Protein AF-A0A3D2M4Y4-F1 (afdb_monomer_lite)

Structure (mmCIF, N/CA/C/O backbone):
data_AF-A0A3D2M4Y4-F1
#
_entry.id   AF-A0A3D2M4Y4-F1
#
loop_
_atom_site.group_PDB
_atom_site.id
_atom_site.type_symbol
_atom_site.label_atom_id
_atom_site.label_alt_id
_atom_site.label_comp_id
_atom_site.label_asym_id
_atom_site.label_entity_id
_atom_site.label_seq_id
_atom_site.pdbx_PDB_ins_code
_atom_site.Cartn_x
_atom_site.Cartn_y
_atom_site.Cartn_z
_atom_site.occupancy
_atom_site.B_iso_or_equiv
_atom_site.auth_seq_id
_atom_site.auth_comp_id
_atom_site.auth_asym_id
_atom_site.auth_atom_id
_atom_site.pdbx_PDB_model_num
ATOM 1 N N . PHE A 1 1 ? -4.039 22.571 -4.254 1.00 47.84 1 PHE A N 1
ATOM 2 C CA . PHE A 1 1 ? -2.964 21.898 -5.010 1.00 47.84 1 PHE A CA 1
ATOM 3 C C . PHE A 1 1 ? -3.212 22.051 -6.502 1.00 47.84 1 PHE A C 1
ATOM 5 O O . PHE A 1 1 ? -4.366 21.945 -6.898 1.00 47.84 1 PHE A O 1
ATOM 12 N N . PRO A 1 2 ? -2.168 22.220 -7.327 1.00 66.50 2 PRO A N 1
ATOM 13 C CA . PRO A 1 2 ? -2.142 21.569 -8.628 1.00 66.50 2 PRO A CA 1
ATOM 14 C C . PRO A 1 2 ? -1.008 20.537 -8.677 1.00 66.50 2 PRO A C 1
ATOM 16 O O . PRO A 1 2 ? 0.121 20.818 -8.269 1.00 66.50 2 PRO A O 1
ATOM 19 N N . GLN A 1 3 ? -1.331 19.339 -9.163 1.00 65.44 3 GLN A N 1
ATOM 20 C CA . GLN A 1 3 ? -0.367 18.282 -9.473 1.00 65.44 3 GLN A CA 1
ATOM 21 C C . GLN A 1 3 ? 0.754 18.773 -10.415 1.00 65.44 3 GLN A C 1
ATOM 23 O O . GLN A 1 3 ? 0.493 19.547 -11.336 1.00 65.44 3 GLN A O 1
ATOM 28 N N . GLY A 1 4 ? 1.993 18.312 -10.189 1.00 64.81 4 GLY A N 1
ATOM 29 C CA . GLY A 1 4 ? 3.113 18.453 -11.136 1.00 64.81 4 GLY A CA 1
ATOM 30 C C . GLY A 1 4 ? 4.109 19.598 -10.903 1.00 64.81 4 GLY A C 1
ATOM 31 O O . GLY A 1 4 ? 4.993 19.789 -11.730 1.00 64.81 4 GLY A O 1
ATOM 32 N N . LYS A 1 5 ? 4.000 20.372 -9.811 1.00 68.38 5 LYS A N 1
ATOM 33 C CA . LYS A 1 5 ? 4.982 21.437 -9.503 1.00 68.38 5 LYS A CA 1
ATOM 34 C C . LYS A 1 5 ? 6.181 20.993 -8.666 1.00 68.38 5 LYS A C 1
ATOM 36 O O . LYS A 1 5 ? 7.191 21.690 -8.672 1.00 68.38 5 LYS A O 1
ATOM 41 N N . LEU A 1 6 ? 6.064 19.892 -7.928 1.00 75.25 6 LEU A N 1
ATOM 42 C CA . LEU A 1 6 ? 7.163 19.360 -7.129 1.00 75.25 6 LEU A CA 1
ATOM 43 C C . LEU A 1 6 ? 7.896 18.282 -7.935 1.00 75.25 6 LEU A C 1
ATOM 45 O O . LEU A 1 6 ? 7.218 17.462 -8.563 1.00 75.25 6 LEU A O 1
ATOM 49 N N . PRO A 1 7 ? 9.242 18.283 -7.947 1.00 78.88 7 PRO A N 1
ATOM 50 C CA . PRO A 1 7 ? 9.997 17.163 -8.491 1.00 78.88 7 PRO A CA 1
ATOM 51 C C . PRO A 1 7 ? 9.632 15.885 -7.726 1.00 78.88 7 PRO A C 1
ATOM 53 O O . PRO A 1 7 ? 9.298 15.942 -6.541 1.00 78.88 7 PRO A O 1
ATOM 56 N N . GLY A 1 8 ? 9.670 14.742 -8.411 1.00 79.25 8 GLY A N 1
ATOM 57 C CA . GLY A 1 8 ? 9.507 13.450 -7.749 1.00 79.25 8 GLY A CA 1
ATOM 58 C C . GLY A 1 8 ? 10.608 13.225 -6.713 1.00 79.25 8 GLY A C 1
ATOM 59 O O . GLY A 1 8 ? 11.715 13.745 -6.860 1.00 79.25 8 GLY A O 1
ATOM 60 N N . GLU A 1 9 ? 10.305 12.449 -5.677 1.00 84.00 9 GLU A N 1
ATOM 61 C CA . GLU A 1 9 ? 11.300 12.055 -4.681 1.00 84.00 9 GLU A CA 1
ATOM 62 C C . GLU A 1 9 ? 12.413 11.236 -5.356 1.00 84.00 9 GLU A C 1
ATOM 64 O O . GLU A 1 9 ? 12.106 10.190 -5.938 1.00 84.00 9 GLU A O 1
ATOM 69 N N . PRO A 1 10 ? 13.693 11.664 -5.299 1.00 85.44 10 PRO A N 1
ATOM 70 C CA . PRO A 1 10 ? 14.777 11.021 -6.045 1.00 85.44 10 PRO A CA 1
ATOM 71 C C . PRO A 1 10 ? 14.907 9.522 -5.769 1.00 85.44 10 PRO A C 1
ATOM 73 O O . PRO A 1 10 ? 15.191 8.762 -6.683 1.00 85.44 10 PRO A O 1
ATOM 76 N N . GLN A 1 11 ? 14.625 9.102 -4.532 1.00 83.81 11 GLN A N 1
ATOM 77 C CA . GLN A 1 11 ? 14.647 7.701 -4.096 1.00 83.81 11 GLN A CA 1
ATOM 78 C C . GLN A 1 11 ? 13.639 6.792 -4.819 1.00 83.81 11 GLN A C 1
ATOM 80 O O . GLN A 1 11 ? 13.804 5.579 -4.815 1.00 83.81 11 GLN A O 1
ATOM 85 N N . PHE A 1 12 ? 12.590 7.352 -5.429 1.00 84.81 12 PHE A N 1
ATOM 86 C CA . PHE A 1 12 ? 11.542 6.584 -6.112 1.00 84.81 12 PHE A CA 1
ATOM 87 C C . PHE A 1 12 ? 11.399 6.953 -7.591 1.00 84.81 12 PHE A C 1
ATOM 89 O O . PHE A 1 12 ? 10.642 6.313 -8.316 1.00 84.81 12 PHE A O 1
ATOM 96 N N . ALA A 1 13 ? 12.101 7.991 -8.049 1.00 88.25 13 ALA A N 1
ATOM 97 C CA . ALA A 1 13 ? 11.913 8.566 -9.376 1.00 88.25 13 ALA A CA 1
ATOM 98 C C . ALA A 1 13 ? 12.389 7.647 -10.515 1.00 88.25 13 ALA A C 1
ATOM 100 O O . ALA A 1 13 ? 11.926 7.796 -11.645 1.00 88.25 13 ALA A O 1
ATOM 101 N N . ASN A 1 14 ? 13.300 6.716 -10.222 1.00 89.81 14 ASN A N 1
ATOM 102 C CA . ASN A 1 14 ? 13.955 5.855 -11.205 1.00 89.81 14 ASN A CA 1
ATOM 103 C C . ASN A 1 14 ? 13.904 4.358 -10.844 1.00 89.81 14 ASN A C 1
ATOM 105 O O . ASN A 1 14 ? 14.696 3.568 -11.360 1.00 89.81 14 ASN A O 1
ATOM 109 N N . VAL A 1 15 ? 12.977 3.964 -9.967 1.00 92.00 15 VAL A N 1
ATOM 110 C CA . VAL A 1 15 ? 12.813 2.574 -9.527 1.00 92.00 15 VAL A CA 1
ATOM 111 C C . VAL A 1 15 ? 11.576 1.967 -10.183 1.00 92.00 15 VAL A C 1
ATOM 113 O O . VAL A 1 15 ? 10.474 2.505 -10.077 1.00 92.00 15 VAL A O 1
ATOM 116 N N . TYR A 1 16 ? 11.746 0.828 -10.847 1.00 91.31 16 TYR A N 1
ATOM 117 C CA . TYR A 1 16 ? 10.656 0.022 -11.380 1.00 91.31 16 TYR A CA 1
ATOM 118 C C . TYR A 1 16 ? 10.418 -1.188 -10.476 1.00 91.31 16 TYR A C 1
ATOM 120 O O . TYR A 1 16 ? 11.260 -2.083 -10.391 1.00 91.31 16 TYR A O 1
ATOM 128 N N . TYR A 1 17 ? 9.255 -1.231 -9.829 1.00 91.06 17 TYR A N 1
ATOM 129 C CA . TYR A 1 17 ? 8.833 -2.354 -8.995 1.00 91.06 17 TYR A CA 1
ATOM 130 C C . TYR A 1 17 ? 8.028 -3.352 -9.823 1.00 91.06 17 TYR A C 1
ATOM 132 O O . TYR A 1 17 ? 6.967 -3.017 -10.357 1.00 91.06 17 TYR A O 1
ATOM 140 N N . ASN A 1 18 ? 8.514 -4.586 -9.917 1.00 90.94 18 ASN A N 1
ATOM 141 C CA . ASN A 1 18 ? 7.793 -5.641 -10.604 1.00 90.94 18 ASN A CA 1
ATOM 142 C C . ASN A 1 18 ? 6.663 -6.184 -9.725 1.00 90.94 18 ASN A C 1
ATOM 144 O O . ASN A 1 18 ? 6.877 -6.984 -8.819 1.00 90.94 18 ASN A O 1
ATOM 148 N N . LEU A 1 19 ? 5.443 -5.729 -9.996 1.00 87.56 19 LEU A N 1
ATOM 149 C CA . LEU A 1 19 ? 4.227 -6.227 -9.346 1.00 87.56 19 LEU A CA 1
ATOM 150 C C . LEU A 1 19 ? 3.516 -7.309 -10.174 1.00 87.56 19 LEU A C 1
ATOM 152 O O . LEU A 1 19 ? 2.450 -7.780 -9.780 1.00 87.56 19 LEU A O 1
ATOM 156 N N . SER A 1 20 ? 4.080 -7.686 -11.324 1.00 84.00 20 SER A N 1
ATOM 157 C CA . SER A 1 20 ? 3.562 -8.766 -12.164 1.00 84.00 20 SER A CA 1
ATOM 158 C C . SER A 1 20 ? 4.259 -10.079 -11.812 1.00 84.00 20 SER A C 1
ATOM 160 O O . SER A 1 20 ? 5.431 -10.090 -11.455 1.00 84.00 20 SER A O 1
ATOM 162 N N . GLN A 1 21 ? 3.537 -11.197 -11.902 1.00 82.00 21 GLN A N 1
ATOM 163 C CA . GLN A 1 21 ? 4.104 -12.536 -11.725 1.00 82.00 21 GLN A CA 1
ATOM 164 C C . GLN A 1 21 ? 3.521 -13.484 -12.776 1.00 82.00 21 GLN A C 1
ATOM 166 O O . GLN A 1 21 ? 2.306 -13.518 -12.971 1.00 82.00 21 GLN A O 1
ATOM 171 N N . GLY A 1 22 ? 4.381 -14.278 -13.420 1.00 80.38 22 GLY A N 1
ATOM 172 C CA . GLY A 1 22 ? 3.979 -15.316 -14.374 1.00 80.38 22 GLY A CA 1
ATOM 173 C C . GLY A 1 22 ? 4.193 -14.949 -15.845 1.00 80.38 22 GLY A C 1
ATOM 174 O O . GLY A 1 22 ? 5.024 -14.112 -16.189 1.00 80.38 22 GLY A O 1
ATOM 175 N N . GLU A 1 23 ? 3.479 -15.644 -16.732 1.00 83.12 23 GLU A N 1
ATOM 176 C CA . GLU A 1 23 ? 3.628 -15.483 -18.181 1.00 83.12 23 GLU A CA 1
ATOM 177 C C . GLU A 1 23 ? 3.259 -14.057 -18.620 1.00 83.12 23 GLU A C 1
ATOM 179 O O . GLU A 1 23 ? 2.172 -13.565 -18.321 1.00 83.12 23 GLU A O 1
ATOM 184 N N . GLY A 1 24 ? 4.175 -13.393 -19.330 1.00 81.94 24 GLY A N 1
ATOM 185 C CA . GLY A 1 24 ? 4.025 -11.992 -19.734 1.00 81.94 24 GLY A CA 1
ATOM 186 C C . GLY A 1 24 ? 4.796 -10.987 -18.873 1.00 81.94 24 GLY A C 1
ATOM 187 O O . GLY A 1 24 ? 4.732 -9.792 -19.161 1.00 81.94 24 GLY A O 1
ATOM 188 N N . ASP A 1 25 ? 5.560 -11.442 -17.876 1.00 89.50 25 ASP A N 1
ATOM 189 C CA . ASP A 1 25 ? 6.572 -10.611 -17.218 1.00 89.50 25 ASP A CA 1
ATOM 190 C C . ASP A 1 25 ? 7.737 -10.326 -18.186 1.00 89.50 25 ASP A C 1
ATOM 192 O O . ASP A 1 25 ? 8.498 -11.221 -18.563 1.00 89.50 25 ASP A O 1
ATOM 196 N N . LEU A 1 26 ? 7.820 -9.082 -18.671 1.00 89.44 26 LEU A N 1
ATOM 19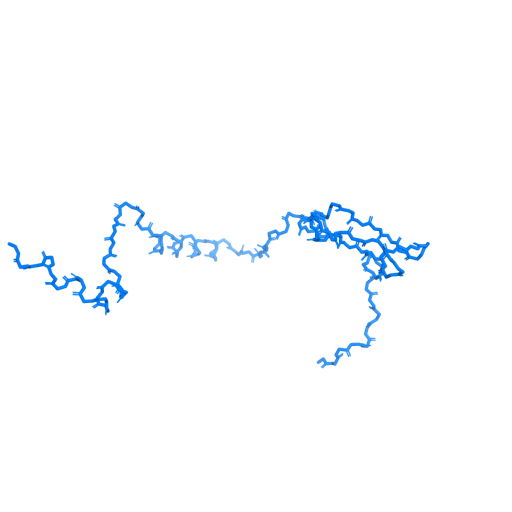7 C CA . LEU A 1 26 ? 8.700 -8.684 -19.769 1.00 89.44 26 LEU A CA 1
ATOM 198 C C . LEU A 1 26 ? 9.572 -7.478 -19.407 1.00 89.44 26 LEU A C 1
ATOM 200 O O . LEU A 1 26 ? 9.153 -6.517 -18.755 1.00 89.44 26 LEU A O 1
ATOM 204 N N . ARG A 1 27 ? 10.802 -7.500 -19.929 1.00 91.50 27 ARG A N 1
ATOM 205 C CA . ARG A 1 27 ? 11.767 -6.398 -19.841 1.00 91.50 27 ARG A CA 1
ATOM 206 C C . ARG A 1 27 ? 11.766 -5.573 -21.128 1.00 91.50 27 ARG A C 1
ATOM 208 O O . ARG A 1 27 ? 11.655 -6.125 -22.221 1.00 91.50 27 ARG A O 1
ATOM 215 N N . GLY A 1 28 ? 11.897 -4.256 -20.998 1.00 89.62 28 GLY A N 1
ATOM 216 C CA . GLY A 1 28 ? 11.885 -3.310 -22.107 1.00 89.62 28 GLY A CA 1
ATOM 217 C C . GLY A 1 28 ? 12.403 -1.920 -21.715 1.00 89.62 28 GLY A C 1
ATOM 218 O O . GLY A 1 28 ? 12.761 -1.695 -20.560 1.00 89.62 28 GLY A O 1
ATOM 219 N N . PRO A 1 29 ? 12.418 -0.959 -22.655 1.00 89.38 29 PRO A N 1
ATOM 220 C CA . PRO A 1 29 ? 13.050 0.356 -22.466 1.00 89.38 29 PRO A CA 1
ATOM 221 C C . PRO A 1 29 ? 12.504 1.197 -21.299 1.00 89.38 29 PRO A C 1
ATOM 223 O O . PRO A 1 29 ? 13.113 2.184 -20.907 1.00 89.38 29 PRO A O 1
ATOM 226 N N . TRP A 1 30 ? 11.339 0.836 -20.761 1.00 86.44 30 TRP A N 1
ATOM 227 C CA . TRP A 1 30 ? 10.677 1.528 -19.653 1.00 86.44 30 TRP A CA 1
ATOM 228 C C . TRP A 1 30 ? 10.940 0.896 -18.272 1.00 86.44 30 TRP A C 1
ATOM 230 O O . TRP A 1 30 ? 10.465 1.427 -17.274 1.00 86.44 30 TRP A O 1
ATOM 240 N N . ASN A 1 31 ? 11.633 -0.249 -18.199 1.00 89.31 31 ASN A N 1
ATOM 241 C CA . ASN A 1 31 ? 11.980 -0.941 -16.944 1.00 89.31 31 ASN A CA 1
ATOM 242 C C . ASN A 1 31 ? 13.394 -1.568 -16.966 1.00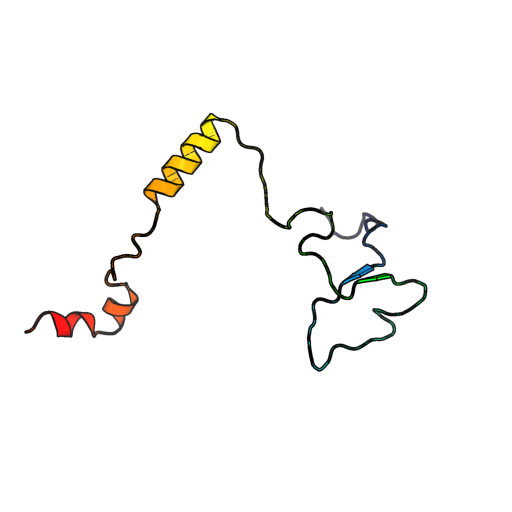 89.31 31 ASN A C 1
ATOM 244 O O . ASN A 1 31 ? 13.736 -2.440 -16.157 1.00 89.31 31 ASN A O 1
ATOM 248 N N . GLN A 1 32 ? 14.212 -1.172 -17.941 1.00 90.12 32 GLN A N 1
ATOM 249 C CA . GLN A 1 32 ? 15.561 -1.673 -18.167 1.00 90.12 32 GLN A CA 1
ATOM 250 C C . GLN A 1 32 ? 16.423 -0.565 -18.777 1.00 90.12 32 GLN A C 1
ATOM 252 O O . GLN A 1 32 ? 15.997 0.100 -19.715 1.00 90.12 32 GLN A O 1
ATOM 257 N N . GLY A 1 33 ? 17.636 -0.386 -18.256 1.00 90.50 33 GLY A N 1
ATOM 258 C CA . GLY A 1 33 ? 18.583 0.639 -18.699 1.00 90.50 33 GLY A CA 1
ATOM 259 C C . GLY A 1 33 ? 19.447 1.138 -17.536 1.00 90.50 33 GLY A C 1
ATOM 260 O O . GLY A 1 33 ? 19.100 0.874 -16.385 1.00 90.50 33 GLY A O 1
ATOM 261 N N . PRO A 1 34 ? 20.575 1.819 -17.804 1.00 88.38 34 PRO A N 1
ATOM 262 C CA . PRO A 1 34 ? 21.442 2.387 -16.764 1.00 88.38 34 PRO A CA 1
ATOM 263 C C . PRO A 1 34 ? 20.750 3.447 -15.893 1.00 88.38 34 PRO A C 1
ATOM 265 O O . PRO A 1 34 ? 21.206 3.724 -14.788 1.00 88.38 34 PRO A O 1
ATOM 268 N N . GLU A 1 35 ? 19.666 4.041 -16.380 1.00 88.75 35 GLU A N 1
ATOM 269 C CA . GLU A 1 35 ? 18.831 4.987 -15.651 1.00 88.75 35 GLU A CA 1
ATOM 270 C C . GLU A 1 35 ? 17.833 4.317 -14.693 1.00 88.75 35 GLU A C 1
ATOM 272 O O . GLU A 1 35 ? 17.278 5.011 -13.848 1.00 88.75 35 GLU A O 1
ATOM 277 N N . TRP A 1 36 ? 17.619 2.997 -14.783 1.00 91.62 36 TRP A N 1
ATOM 278 C CA . TRP A 1 36 ? 16.585 2.280 -14.032 1.00 91.62 36 TRP A CA 1
ATOM 279 C C . TRP A 1 36 ? 17.161 1.346 -12.967 1.00 91.62 36 TRP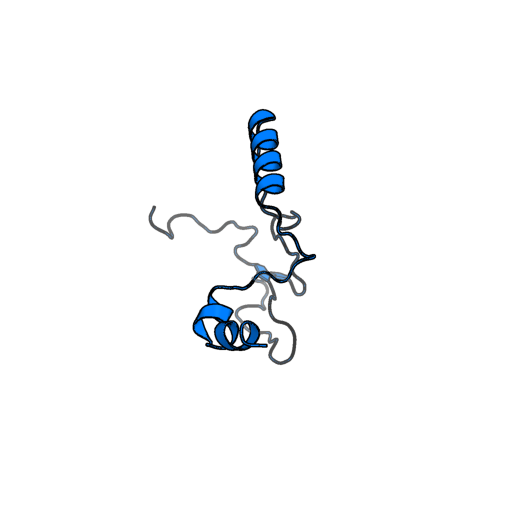 A C 1
ATOM 281 O O . TRP A 1 36 ? 18.001 0.492 -13.252 1.00 91.62 36 TRP A O 1
ATOM 291 N N . GLU A 1 37 ? 16.610 1.421 -11.759 1.00 92.75 37 GLU A N 1
ATOM 292 C CA . GLU A 1 37 ? 16.718 0.360 -10.760 1.00 92.75 37 GLU A CA 1
ATOM 293 C C . GLU A 1 37 ? 15.510 -0.575 -10.891 1.00 92.75 37 GLU A C 1
ATOM 295 O O . GLU A 1 37 ? 14.366 -0.127 -10.868 1.00 92.75 37 GLU A O 1
ATOM 300 N N . PHE A 1 38 ? 15.744 -1.876 -11.057 1.00 92.19 38 PHE A N 1
ATOM 301 C CA . PHE A 1 38 ? 14.670 -2.860 -11.205 1.00 92.19 38 PHE A CA 1
ATOM 302 C C . PHE A 1 38 ? 14.549 -3.708 -9.942 1.00 92.19 38 PHE A C 1
ATOM 304 O O . PHE A 1 38 ? 15.463 -4.464 -9.610 1.00 92.19 38 PHE A O 1
ATOM 311 N N . VAL A 1 39 ? 13.402 -3.616 -9.276 1.00 91.69 39 VAL A N 1
ATOM 312 C CA . VAL A 1 39 ? 13.083 -4.396 -8.081 1.00 91.69 39 VAL A CA 1
ATOM 313 C C . VAL A 1 39 ? 12.167 -5.542 -8.490 1.00 91.69 39 VAL A C 1
ATOM 315 O O . VAL A 1 39 ? 10.962 -5.367 -8.654 1.00 91.69 39 VAL A O 1
ATOM 318 N N . GLU A 1 40 ? 12.757 -6.722 -8.670 1.00 90.56 40 GLU A N 1
ATOM 319 C CA . GLU A 1 40 ? 12.045 -7.930 -9.106 1.00 90.56 40 GLU A CA 1
ATOM 320 C C . GLU A 1 40 ? 11.058 -8.444 -8.054 1.00 90.56 40 GLU A C 1
ATOM 322 O O . GLU A 1 40 ? 9.982 -8.926 -8.389 1.00 90.56 40 GLU A O 1
ATOM 327 N N . THR A 1 41 ? 11.416 -8.341 -6.774 1.00 88.12 41 THR A N 1
ATOM 328 C CA . THR A 1 41 ? 10.593 -8.824 -5.660 1.00 88.12 41 THR A CA 1
ATOM 329 C C . THR A 1 41 ? 10.344 -7.678 -4.683 1.00 88.12 41 THR A C 1
ATOM 331 O O . THR A 1 41 ? 11.071 -7.537 -3.696 1.00 88.12 41 THR A O 1
ATOM 334 N N . PRO A 1 42 ? 9.374 -6.797 -4.975 1.00 85.25 42 PRO A N 1
ATOM 335 C CA . PRO A 1 42 ? 9.092 -5.649 -4.128 1.00 85.25 42 PRO A CA 1
ATOM 336 C C . PRO A 1 42 ? 8.595 -6.085 -2.750 1.00 85.25 42 PRO A C 1
ATOM 338 O O . PRO A 1 42 ? 7.776 -6.995 -2.621 1.00 85.25 42 PRO A O 1
ATOM 341 N N . GLN A 1 43 ? 9.082 -5.399 -1.718 1.00 81.00 43 GLN A N 1
ATOM 342 C CA . GLN A 1 43 ? 8.524 -5.514 -0.375 1.00 81.00 43 GLN A CA 1
ATOM 343 C C . GLN A 1 43 ? 7.153 -4.814 -0.318 1.00 81.00 43 GLN A C 1
ATOM 345 O O . GLN A 1 43 ? 6.931 -3.864 -1.074 1.00 81.00 43 GLN A O 1
ATOM 350 N N . PRO A 1 44 ? 6.240 -5.234 0.580 1.00 72.31 44 PRO A N 1
ATOM 351 C CA . PRO A 1 44 ? 4.905 -4.640 0.711 1.00 72.31 44 PRO A CA 1
ATOM 352 C C . PRO A 1 44 ? 4.912 -3.122 0.942 1.00 72.31 44 PRO A C 1
ATOM 354 O O . PRO A 1 44 ? 3.963 -2.445 0.552 1.00 72.31 44 PRO A O 1
ATOM 357 N N . ALA A 1 45 ? 5.984 -2.590 1.542 1.00 79.75 45 ALA A N 1
ATOM 358 C CA . ALA A 1 45 ? 6.205 -1.163 1.737 1.00 79.75 45 ALA A CA 1
ATOM 359 C C . ALA A 1 45 ? 7.576 -0.744 1.191 1.00 79.75 45 ALA A C 1
ATOM 361 O O . ALA A 1 45 ? 8.615 -1.277 1.584 1.00 79.75 45 ALA A O 1
ATOM 362 N N . VAL A 1 46 ? 7.577 0.238 0.289 1.00 73.88 46 VAL A N 1
ATOM 363 C CA . VAL A 1 46 ? 8.797 0.777 -0.344 1.00 73.88 46 VAL A CA 1
ATOM 364 C C . VAL A 1 46 ? 9.584 1.718 0.574 1.00 73.88 46 VAL A C 1
ATOM 366 O O . VAL A 1 46 ? 10.717 2.075 0.272 1.00 73.88 46 VAL A O 1
ATOM 369 N N . ASP A 1 47 ? 8.991 2.112 1.700 1.00 74.38 47 ASP A N 1
ATOM 370 C CA . ASP A 1 47 ? 9.585 2.957 2.740 1.00 74.38 47 ASP A CA 1
ATOM 371 C C . ASP A 1 47 ? 10.263 2.149 3.865 1.00 74.38 47 ASP A C 1
ATOM 373 O O . ASP A 1 47 ? 10.758 2.728 4.831 1.00 74.38 47 ASP A O 1
ATOM 377 N N . GLY A 1 48 ? 10.307 0.816 3.744 1.00 76.38 48 GLY A N 1
ATOM 378 C CA . GLY A 1 48 ? 10.902 -0.079 4.739 1.00 76.38 48 GLY A CA 1
ATOM 379 C C . GLY A 1 48 ? 9.984 -0.432 5.916 1.00 76.38 48 GLY A C 1
ATOM 380 O O . GLY A 1 48 ? 10.438 -1.098 6.848 1.00 76.38 48 GLY A O 1
ATOM 381 N N . GLY A 1 49 ? 8.716 -0.009 5.888 1.00 79.31 49 GLY A N 1
ATOM 382 C CA . GLY A 1 49 ? 7.685 -0.466 6.820 1.00 79.31 49 GLY A CA 1
ATOM 383 C C . GLY A 1 49 ? 7.144 -1.866 6.495 1.00 79.31 49 GLY A C 1
ATOM 384 O O . GLY A 1 49 ? 7.549 -2.519 5.536 1.00 79.31 49 GLY A O 1
ATOM 385 N N . ASP A 1 50 ? 6.177 -2.331 7.287 1.00 83.62 50 ASP A N 1
ATOM 386 C CA . ASP A 1 50 ? 5.455 -3.592 7.040 1.00 83.62 50 ASP A CA 1
ATOM 387 C C . ASP A 1 50 ? 4.268 -3.435 6.069 1.00 83.62 50 ASP A C 1
ATOM 389 O O . ASP A 1 50 ? 3.589 -4.405 5.733 1.00 83.62 50 ASP A O 1
ATOM 393 N N . GLY A 1 51 ? 4.019 -2.207 5.610 1.00 80.44 51 GLY A N 1
ATOM 394 C CA . GLY A 1 51 ? 2.929 -1.864 4.700 1.00 80.44 51 GLY A CA 1
ATOM 395 C C . GLY A 1 51 ? 1.581 -1.741 5.403 1.00 80.44 51 GLY A C 1
ATOM 396 O O . GLY A 1 51 ? 0.562 -1.535 4.741 1.00 80.44 51 GLY A O 1
ATOM 397 N N . THR A 1 52 ? 1.549 -1.848 6.735 1.00 84.88 52 THR A N 1
ATOM 398 C CA . THR A 1 52 ? 0.328 -1.656 7.507 1.00 84.88 52 THR A CA 1
ATOM 399 C C . THR A 1 52 ? 0.109 -0.168 7.791 1.00 84.88 52 THR A C 1
ATOM 401 O O . THR A 1 52 ? 1.026 0.542 8.215 1.00 84.88 52 THR A O 1
ATOM 404 N N . PRO A 1 53 ? -1.107 0.356 7.560 1.00 81.81 53 PRO A N 1
ATOM 405 C CA . PRO A 1 53 ? -1.419 1.720 7.949 1.00 81.81 53 PRO A CA 1
ATOM 406 C C . PRO A 1 53 ? -1.435 1.816 9.478 1.00 81.81 53 PRO A C 1
ATOM 408 O O . PRO A 1 53 ? -2.141 1.061 10.149 1.00 81.81 53 PRO A O 1
ATOM 411 N N . SER A 1 54 ? -0.698 2.778 10.029 1.00 84.56 54 SER A N 1
ATOM 412 C CA . SER A 1 54 ? -0.679 3.066 11.462 1.00 84.56 54 SER A CA 1
ATOM 413 C C . SER A 1 54 ? -1.060 4.521 11.742 1.00 84.56 54 SER A C 1
ATOM 415 O O . SER A 1 54 ? -0.930 5.400 10.889 1.00 84.56 54 SER A O 1
ATOM 417 N N . VAL A 1 55 ? -1.599 4.764 12.938 1.00 90.62 55 VAL A N 1
ATOM 418 C CA . VAL A 1 55 ? -1.964 6.096 13.434 1.00 90.62 55 VAL A CA 1
ATOM 419 C C . VAL A 1 55 ? -1.621 6.195 14.915 1.00 90.62 55 VAL A C 1
ATOM 421 O O . VAL A 1 55 ? -1.784 5.225 15.659 1.00 90.62 55 VAL A O 1
ATOM 424 N N . ASP A 1 56 ? -1.200 7.375 15.356 1.00 94.25 56 ASP A N 1
ATOM 425 C CA . ASP A 1 56 ? -0.986 7.641 16.775 1.00 94.25 56 ASP A CA 1
ATOM 426 C C . ASP A 1 56 ? -2.326 7.858 17.484 1.00 94.25 56 ASP A C 1
AT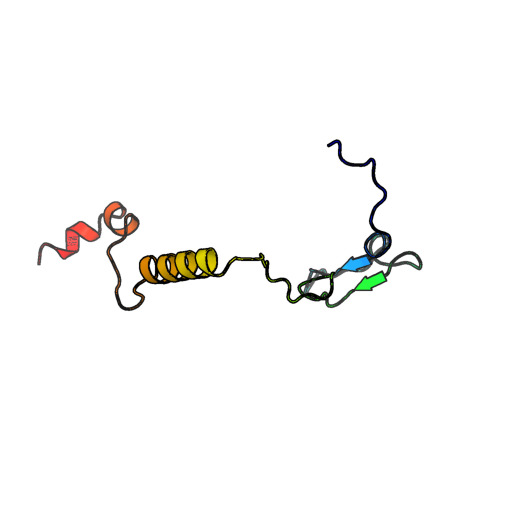OM 428 O O . ASP A 1 56 ? -3.107 8.745 17.130 1.00 94.25 56 ASP A O 1
ATOM 432 N N . LEU A 1 57 ? -2.590 7.050 18.513 1.00 95.69 57 LEU A N 1
ATOM 433 C CA . LEU A 1 57 ? -3.782 7.158 19.352 1.00 95.69 57 LEU A CA 1
ATOM 434 C C . LEU A 1 57 ? -3.397 7.506 20.787 1.00 95.69 57 LEU A C 1
ATOM 436 O O . LEU A 1 57 ? -2.475 6.929 21.367 1.00 95.69 57 LEU A O 1
ATOM 440 N N . SER A 1 58 ? -4.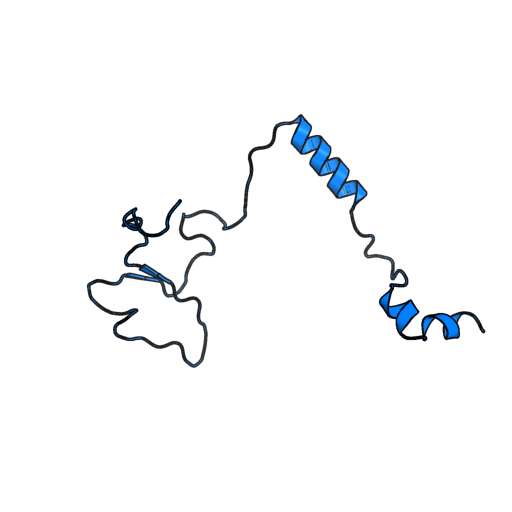166 8.399 21.406 1.00 97.75 58 SER A N 1
ATOM 441 C CA . SER A 1 58 ? -4.116 8.575 22.855 1.00 97.75 58 SER A CA 1
ATOM 442 C C . SER A 1 58 ? -4.667 7.336 23.575 1.00 97.75 58 SER A C 1
ATOM 444 O O . SER A 1 58 ? -5.425 6.542 23.010 1.00 97.75 58 SER A O 1
ATOM 446 N N . LYS A 1 59 ? -4.343 7.191 24.867 1.00 97.50 59 LYS A N 1
ATOM 447 C CA . LYS A 1 59 ? -4.857 6.089 25.703 1.00 97.50 59 LYS A CA 1
ATOM 448 C C . LYS A 1 59 ? -6.390 6.031 25.716 1.00 97.50 59 LYS A C 1
ATOM 450 O O . LYS A 1 59 ? -6.966 4.945 25.665 1.00 97.50 59 LYS A O 1
ATOM 455 N N . ASP A 1 60 ? -7.044 7.191 25.739 1.00 97.75 60 ASP A N 1
ATOM 456 C CA . ASP A 1 60 ? -8.506 7.277 25.744 1.00 97.75 60 ASP A CA 1
ATOM 457 C C . ASP A 1 60 ? -9.099 6.856 24.394 1.00 97.75 60 ASP A C 1
ATOM 459 O O . ASP A 1 60 ? -10.068 6.095 24.355 1.00 97.75 60 ASP A O 1
ATOM 463 N N . GLN A 1 61 ? -8.485 7.269 23.280 1.00 97.81 61 GLN A N 1
ATOM 464 C CA . GLN A 1 61 ? -8.908 6.858 21.937 1.00 97.81 61 GLN A CA 1
ATOM 465 C C . GLN A 1 61 ? -8.743 5.351 21.730 1.00 97.81 61 GLN A C 1
ATOM 467 O O . GLN A 1 61 ? -9.652 4.697 21.219 1.00 97.81 61 GLN A O 1
ATOM 472 N N . GLN A 1 62 ? -7.620 4.784 22.178 1.00 97.19 62 GLN A N 1
ATOM 473 C CA . GLN A 1 62 ? -7.374 3.348 22.083 1.00 97.19 62 GLN A CA 1
ATOM 474 C C . GLN A 1 62 ? -8.425 2.542 22.861 1.00 97.19 62 GLN A C 1
ATOM 476 O O . GLN A 1 62 ? -8.921 1.531 22.362 1.00 97.19 62 GLN A O 1
ATOM 481 N N . LYS A 1 63 ? -8.833 3.018 24.045 1.00 97.62 63 LYS A N 1
ATOM 482 C CA . LYS A 1 63 ? -9.891 2.385 24.844 1.00 97.62 63 LYS A CA 1
ATOM 483 C C . LYS A 1 63 ? -11.245 2.406 24.132 1.00 97.62 63 LYS A C 1
ATOM 485 O O . LYS A 1 63 ? -11.925 1.381 24.092 1.00 97.62 63 LYS A O 1
ATOM 490 N N . VAL A 1 64 ? -11.628 3.544 23.552 1.00 97.75 64 VAL A N 1
ATOM 491 C CA . VAL A 1 64 ? -12.878 3.663 22.779 1.00 97.75 64 VAL A CA 1
ATOM 492 C C . VAL A 1 64 ? -12.850 2.743 21.556 1.00 97.75 64 VAL A C 1
ATOM 494 O O . VAL A 1 64 ? -13.831 2.047 21.291 1.00 97.75 64 VAL A O 1
ATOM 497 N N . LEU A 1 65 ? -11.719 2.680 20.848 1.00 96.44 65 LEU A N 1
ATOM 498 C CA . LEU A 1 65 ? -11.551 1.814 19.681 1.00 96.44 65 LEU A CA 1
ATOM 499 C C . LEU A 1 65 ? -11.704 0.329 20.045 1.00 96.44 65 LEU A C 1
ATOM 501 O O . LEU A 1 65 ? -12.427 -0.397 19.365 1.00 96.44 65 LEU A O 1
ATOM 505 N N . GLN A 1 66 ? -11.092 -0.116 21.145 1.00 97.31 66 GLN A N 1
ATOM 506 C CA . GLN A 1 66 ? -11.223 -1.495 21.631 1.00 97.31 66 GLN A CA 1
ATOM 507 C C . GLN A 1 66 ? -12.670 -1.838 22.006 1.00 97.31 66 GLN A C 1
ATOM 509 O O . GLN A 1 66 ? -13.168 -2.902 21.643 1.00 97.31 66 GLN A O 1
ATOM 514 N N . GLN A 1 67 ? -13.377 -0.928 22.682 1.00 97.88 67 GLN A N 1
ATOM 515 C CA . GLN A 1 67 ? -14.792 -1.122 23.011 1.00 97.88 67 GLN A CA 1
ATOM 516 C C . GLN A 1 67 ? -15.663 -1.216 21.755 1.00 97.88 67 GLN A C 1
ATOM 518 O O . GLN A 1 67 ? -16.564 -2.052 21.686 1.00 97.88 67 GLN A O 1
ATOM 523 N N . MET A 1 68 ? -15.387 -0.386 20.746 1.00 97.56 68 MET A N 1
ATOM 524 C CA . MET A 1 68 ? -16.078 -0.450 19.462 1.00 97.56 68 MET A CA 1
ATOM 525 C C . MET A 1 68 ? -15.817 -1.779 18.748 1.00 97.56 68 MET A C 1
ATOM 527 O O . MET A 1 68 ? -16.765 -2.375 18.239 1.00 97.56 68 MET A O 1
ATOM 531 N N . ALA A 1 69 ? -14.570 -2.258 18.744 1.00 96.88 69 ALA A N 1
ATOM 532 C CA . ALA A 1 69 ? -14.203 -3.533 18.135 1.00 96.88 69 ALA A CA 1
ATOM 533 C C . ALA A 1 69 ? -14.960 -4.700 18.783 1.00 96.88 69 ALA A C 1
ATOM 535 O O . ALA A 1 69 ? -15.607 -5.467 18.079 1.00 96.88 69 ALA A O 1
ATOM 536 N N . VAL A 1 70 ? -14.987 -4.773 20.119 1.00 96.69 70 VAL A N 1
ATOM 537 C CA . VAL A 1 70 ? -15.754 -5.801 20.848 1.00 96.69 70 VAL A CA 1
ATOM 538 C C . VAL A 1 70 ? -17.248 -5.705 20.530 1.00 96.69 70 VAL A C 1
ATOM 540 O O . VAL A 1 70 ? -17.890 -6.712 20.255 1.00 96.69 70 VAL A O 1
ATOM 543 N N . ARG A 1 71 ? -17.810 -4.490 20.510 1.00 96.94 71 ARG A N 1
ATOM 544 C CA . ARG A 1 71 ? -19.238 -4.272 20.224 1.00 96.94 71 ARG A CA 1
ATOM 545 C C . ARG A 1 71 ? -19.642 -4.686 18.804 1.00 96.94 71 ARG A C 1
ATOM 547 O O . ARG A 1 71 ? -20.812 -4.968 18.574 1.00 96.94 71 ARG A O 1
ATOM 554 N N . THR A 1 72 ? -18.711 -4.650 17.856 1.00 95.31 72 THR A N 1
ATOM 555 C CA . THR A 1 72 ? -18.963 -4.915 16.427 1.00 95.31 72 THR A CA 1
ATOM 556 C C . THR A 1 72 ? -18.409 -6.255 15.963 1.00 95.31 72 THR A C 1
ATOM 558 O O . THR A 1 72 ? -18.483 -6.576 14.777 1.00 95.31 72 THR A O 1
ATOM 561 N N . GLN A 1 73 ? -17.874 -7.048 16.889 1.00 96.00 73 GLN A N 1
ATOM 562 C CA . GLN A 1 73 ? -17.343 -8.358 16.575 1.00 96.00 73 GLN A CA 1
ATOM 563 C C . GLN A 1 73 ? -18.461 -9.253 16.036 1.00 96.00 73 GLN A C 1
ATOM 565 O O . GLN A 1 73 ? -19.532 -9.369 16.629 1.00 96.00 73 GLN A O 1
ATOM 570 N N . SER A 1 74 ? -18.207 -9.865 14.882 1.00 92.06 74 SER A N 1
ATOM 571 C CA . SER A 1 74 ? -19.137 -10.816 14.280 1.00 92.06 74 SER A CA 1
ATOM 572 C C . SER A 1 74 ? -19.161 -12.114 15.084 1.00 92.06 74 SER A C 1
ATOM 574 O O . SER A 1 74 ? -18.107 -12.618 15.476 1.00 92.06 74 SER A O 1
ATOM 576 N N . ASP A 1 75 ? -20.352 -12.672 15.294 1.00 92.44 75 ASP A N 1
ATOM 577 C CA . ASP A 1 75 ? -20.503 -14.035 15.793 1.00 92.44 75 ASP A CA 1
ATOM 578 C C . ASP A 1 75 ? -20.397 -15.007 14.612 1.00 92.44 75 ASP A C 1
ATOM 580 O O . ASP A 1 75 ? -21.305 -15.116 13.794 1.00 92.44 75 ASP A O 1
ATOM 584 N N . VAL A 1 76 ? -19.253 -15.682 14.507 1.00 92.25 76 VAL A N 1
ATOM 585 C CA . VAL A 1 76 ? -18.956 -16.637 13.426 1.00 92.25 76 VAL A CA 1
ATOM 586 C C . VAL A 1 76 ? -19.546 -18.029 13.674 1.00 92.25 76 VAL A C 1
ATOM 588 O O . VAL A 1 76 ? -19.382 -18.917 12.841 1.00 92.25 76 VAL A O 1
ATOM 591 N N . SER A 1 77 ? -20.190 -18.249 14.827 1.00 94.62 77 SER A N 1
ATOM 592 C CA . SER A 1 77 ? -20.816 -19.531 15.176 1.00 94.62 77 SER A CA 1
ATOM 593 C C . SER A 1 77 ? -22.261 -19.649 14.695 1.00 94.62 77 SER A C 1
ATOM 595 O O . SER A 1 77 ? -22.845 -20.732 14.753 1.00 94.62 77 SER A O 1
ATOM 597 N N . ILE A 1 78 ? -22.829 -18.547 14.211 1.00 91.44 78 ILE A N 1
ATOM 598 C CA . ILE A 1 78 ? -24.202 -18.476 13.732 1.00 91.44 78 ILE A CA 1
ATOM 599 C C . ILE A 1 78 ? -24.238 -18.184 12.235 1.00 91.44 78 ILE A C 1
ATOM 601 O O . ILE A 1 78 ? -23.368 -17.509 11.691 1.00 91.44 78 ILE A O 1
ATOM 605 N N . ASP A 1 79 ? -25.292 -18.672 11.591 1.00 87.75 79 ASP A N 1
ATOM 606 C CA . ASP A 1 79 ? -25.637 -18.359 10.206 1.00 87.75 79 ASP A CA 1
ATOM 607 C C . ASP A 1 79 ? -26.937 -17.537 10.211 1.00 87.75 79 ASP A C 1
ATOM 609 O O . ASP A 1 79 ? -28.040 -18.098 10.157 1.00 87.75 79 ASP A O 1
ATOM 613 N N . PRO A 1 80 ? -26.849 -16.215 10.458 1.00 86.56 80 PRO A N 1
ATOM 614 C CA . PRO A 1 80 ? -28.025 -15.375 10.564 1.00 86.56 80 PRO A CA 1
ATOM 615 C C . PRO A 1 80 ? -28.617 -15.159 9.173 1.00 86.56 80 PRO A C 1
ATOM 617 O O . PRO A 1 80 ? -27.911 -14.815 8.230 1.00 86.56 80 PRO A O 1
ATOM 620 N N . MET A 1 81 ? -29.939 -15.289 9.068 1.00 85.88 81 MET A N 1
ATOM 621 C CA . MET A 1 81 ? -30.657 -15.030 7.822 1.00 85.88 81 MET A CA 1
ATOM 622 C C . MET A 1 81 ? -30.333 -13.625 7.297 1.00 85.88 81 MET A C 1
ATOM 624 O O . MET A 1 81 ? -30.580 -12.619 7.969 1.00 85.88 81 MET A O 1
ATOM 628 N N . THR A 1 82 ? -29.781 -13.564 6.091 1.00 86.62 82 THR A N 1
ATOM 629 C CA . THR A 1 82 ? -29.351 -12.326 5.449 1.00 86.62 82 THR A CA 1
ATOM 630 C C . THR A 1 82 ? -30.494 -11.685 4.662 1.00 86.62 82 THR A C 1
ATOM 632 O O . THR A 1 82 ? -31.523 -12.297 4.362 1.00 86.62 82 THR A O 1
ATOM 635 N N . GLY A 1 83 ? -30.307 -10.426 4.257 1.00 84.62 83 GLY A N 1
ATOM 636 C CA . GLY A 1 83 ? -31.230 -9.776 3.323 1.00 84.62 83 GLY A CA 1
ATOM 637 C C . GLY A 1 83 ? -31.308 -10.484 1.962 1.00 84.62 83 GLY A C 1
ATOM 638 O O . GLY A 1 83 ? -32.358 -10.450 1.322 1.00 84.62 83 GLY A O 1
ATOM 639 N N . ALA A 1 84 ? -30.234 -11.162 1.539 1.00 86.19 84 ALA A N 1
ATOM 640 C CA . ALA A 1 84 ? -30.225 -11.949 0.309 1.00 86.19 84 ALA A CA 1
ATOM 641 C C . ALA A 1 84 ? -31.131 -13.189 0.42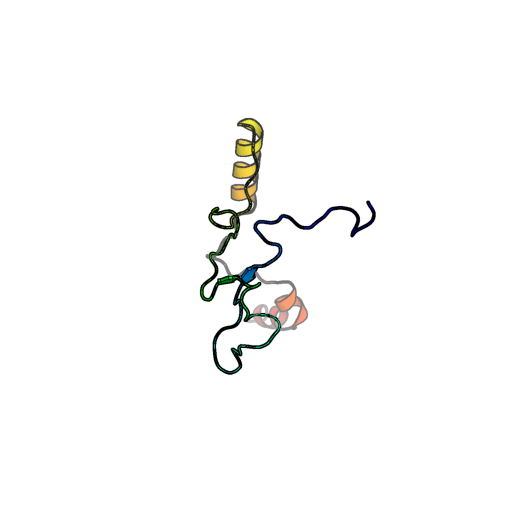5 1.00 86.19 84 ALA A C 1
ATOM 643 O O . ALA A 1 84 ? -31.887 -13.476 -0.503 1.00 86.19 84 ALA A O 1
ATOM 644 N N . ASP A 1 85 ? -31.143 -13.855 1.585 1.00 84.75 85 ASP A N 1
ATOM 645 C CA . ASP A 1 85 ? -32.011 -15.015 1.855 1.00 84.75 85 ASP A CA 1
ATOM 646 C C . ASP A 1 85 ? -33.501 -14.647 1.864 1.00 84.75 85 ASP A C 1
ATOM 648 O O . ASP A 1 85 ? -34.356 -15.408 1.406 1.00 84.75 85 ASP A O 1
ATOM 652 N N . LEU A 1 86 ? -33.826 -13.448 2.358 1.00 85.00 86 LEU A N 1
ATOM 653 C CA . LEU A 1 86 ? -35.185 -12.905 2.302 1.00 85.00 86 LEU A CA 1
ATOM 654 C C . LEU A 1 86 ? -35.607 -12.568 0.865 1.00 85.00 86 LEU A C 1
ATOM 656 O O . LEU A 1 86 ? -36.758 -12.796 0.490 1.00 85.00 86 LEU A O 1
ATOM 660 N N . GLY A 1 87 ? -34.680 -12.045 0.060 1.00 84.62 87 GLY A N 1
ATOM 661 C CA . GLY A 1 87 ? -34.923 -11.662 -1.331 1.00 84.62 87 GLY A CA 1
ATOM 662 C C . GLY A 1 87 ? -35.003 -12.837 -2.311 1.00 84.62 87 GLY A C 1
ATOM 663 O O . GLY A 1 87 ? -35.671 -12.717 -3.336 1.00 84.62 87 GLY A O 1
ATOM 664 N N . SER A 1 88 ? -34.374 -13.978 -2.004 1.00 85.00 88 SER A N 1
ATOM 665 C CA . SER A 1 88 ? -34.382 -15.177 -2.862 1.00 85.00 88 SER A CA 1
ATOM 666 C C . SER A 1 88 ? -35.714 -15.939 -2.842 1.00 85.00 88 SER A C 1
ATOM 668 O O . SER A 1 88 ? -35.955 -16.809 -3.680 1.00 85.00 88 SER A O 1
ATOM 670 N N . GLY A 1 89 ? -36.594 -15.630 -1.882 1.00 69.25 89 GLY A N 1
ATOM 671 C CA . GLY A 1 89 ? -37.865 -16.325 -1.672 1.00 69.25 89 GLY A CA 1
ATOM 672 C C . GLY A 1 89 ? -37.733 -17.700 -1.001 1.00 69.25 89 GLY A C 1
ATOM 673 O O . GLY A 1 89 ? -38.752 -18.344 -0.738 1.00 69.25 89 GLY A O 1
ATOM 674 N N . GLU A 1 90 ? -36.518 -18.159 -0.679 1.00 66.00 90 GLU A N 1
ATOM 675 C CA . GLU A 1 90 ? -36.298 -19.437 0.013 1.00 66.00 90 GLU A CA 1
ATOM 676 C C . GLU A 1 90 ? -36.588 -19.364 1.516 1.00 66.00 90 GLU A C 1
ATOM 678 O O . GLU A 1 90 ? -37.092 -20.336 2.086 1.00 66.00 90 GLU A O 1
ATOM 683 N N . ALA A 1 91 ? -36.397 -18.198 2.143 1.00 61.62 91 ALA A N 1
ATOM 684 C CA . ALA A 1 91 ? -36.692 -17.983 3.561 1.00 61.62 91 ALA A CA 1
ATOM 685 C C . ALA A 1 91 ? -38.151 -18.316 3.948 1.00 61.62 91 ALA A C 1
ATOM 687 O O . ALA A 1 91 ? -38.414 -18.804 5.045 1.00 61.62 91 ALA A O 1
ATOM 688 N N . VAL A 1 92 ? -39.110 -18.129 3.031 1.00 57.50 92 VAL A N 1
ATOM 689 C CA . VAL A 1 92 ? -40.541 -18.410 3.267 1.00 57.50 92 VAL A CA 1
ATOM 690 C C . VAL A 1 92 ? -40.854 -19.915 3.248 1.00 57.50 92 VAL A C 1
ATOM 692 O O . VAL A 1 92 ? -41.842 -20.347 3.844 1.00 57.50 92 VAL A O 1
ATOM 695 N N . ARG A 1 93 ? -40.023 -20.750 2.605 1.00 53.84 93 ARG A N 1
ATOM 696 C CA . ARG A 1 93 ? -40.269 -22.202 2.503 1.00 53.84 93 ARG A CA 1
ATOM 697 C C . ARG A 1 93 ? -39.950 -22.957 3.794 1.00 53.84 93 ARG A C 1
ATOM 699 O O . ARG A 1 93 ? -40.610 -23.950 4.081 1.00 53.84 93 ARG A O 1
ATOM 706 N N . LYS A 1 94 ? -38.991 -22.479 4.593 1.00 54.69 94 LYS A N 1
ATOM 707 C CA . LYS A 1 94 ? -38.509 -23.179 5.800 1.00 54.69 94 LYS A CA 1
ATOM 708 C C . LYS A 1 94 ? -39.459 -23.079 7.010 1.00 54.69 94 LYS A C 1
ATOM 710 O O . LYS A 1 94 ? -39.298 -23.835 7.957 1.00 54.69 94 LYS A O 1
ATOM 715 N N . GLY A 1 95 ? -40.454 -22.184 6.975 1.00 49.59 95 GLY A N 1
ATOM 716 C CA . GLY A 1 95 ? -41.435 -21.972 8.055 1.00 49.59 95 GLY A CA 1
ATOM 717 C C . GLY A 1 95 ? -42.784 -22.689 7.892 1.00 49.59 95 GLY A C 1
ATOM 718 O O . GLY A 1 95 ? -43.704 -22.409 8.654 1.00 49.59 95 GLY A O 1
ATOM 719 N N . LYS A 1 96 ? -42.940 -23.564 6.887 1.00 42.78 96 LYS A N 1
ATOM 720 C CA . LYS A 1 96 ? -44.185 -24.316 6.611 1.00 42.78 96 LYS A CA 1
ATOM 721 C C . LYS A 1 96 ? -44.010 -25.843 6.703 1.00 42.78 96 LYS A C 1
ATOM 723 O O . LYS A 1 96 ? -44.569 -26.565 5.879 1.00 42.78 96 LYS A O 1
ATOM 728 N N . GLY A 1 97 ? -43.220 -26.314 7.668 1.00 40.41 97 GLY A N 1
ATOM 729 C CA . GLY A 1 97 ? -43.077 -27.734 8.016 1.00 40.41 97 GLY A CA 1
ATOM 730 C C . GLY A 1 97 ? -43.699 -28.032 9.366 1.00 40.41 97 GLY A C 1
ATOM 731 O O . GLY A 1 97 ? -43.443 -27.227 10.287 1.00 40.41 97 GLY A O 1
#

pLDDT: mean 83.97, std 12.8, range [40.41, 97.88]

Sequence (97 aa):
FPQGKLPGEPQFANVYYNLSQGEGDLRGPWNQGPEWEFVETPQPAVDGGDGTPSVDLSKDQQKVLQQMAVRTQSDVSIDPMTGADLGSGEAVRKGKG

Radius of gyration: 25.22 Å; chains: 1; bounding box: 66×50×48 Å

Foldseek 3Di:
DDPDPDDPDPLPNAEDEPPDDDDPPDDDPNADDPSHHYHDDDQCDPVPDNVDDDDDDDPVRVVVVVVVCVVPDDDPVDDDQDPVNVVVPVVVVVPPD

Secondary structure (DSSP, 8-state):
--TTSSPPPTTTTTEEE----STT----TTT-STT-EEESS--S-TTSS-S-------HHHHHHHHHHHHHH---TT--PPPHHHHHTS-TTTTT--